Protein AF-A0A3B8NHI1-F1 (afdb_monomer)

Foldseek 3Di:
DVVVVVVVVVVVVVVVVCVVQCVVPDDDPPWDWDDDDVDTDTHSPVVVVVVVVVVVVVVVVVVVVVVVD

pLDDT: mean 74.52, std 10.4, range [49.78, 90.19]

Radius of gyration: 16.77 Å; Cα contacts (8 Å, |Δi|>4): 30; chains: 1; bounding box: 30×24×52 Å

Secondary structure (DSSP, 8-state):
-HHHHHHHHHHHHHHHHHHHTTTTSS--TTSEEEEETTEEEEE-HHHHHHHHHHHHHHHHHHHHHHHH-

Structure (mmCIF, N/CA/C/O backbone):
data_AF-A0A3B8NHI1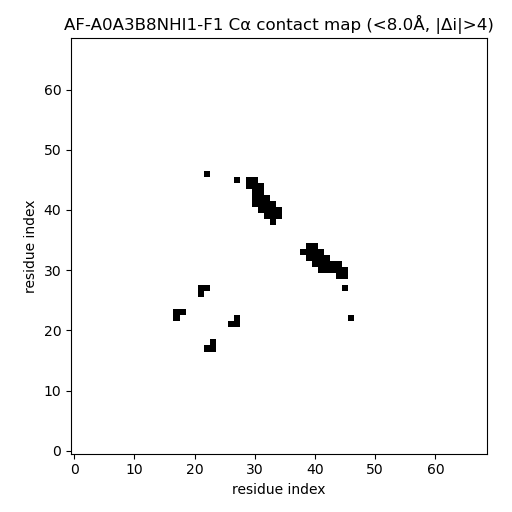-F1
#
_entry.id   AF-A0A3B8NHI1-F1
#
loop_
_atom_site.group_PDB
_atom_site.id
_atom_site.type_symbol
_atom_site.label_atom_id
_atom_site.label_alt_id
_atom_site.label_comp_id
_atom_site.label_asym_id
_atom_site.label_entity_id
_atom_site.label_seq_id
_atom_site.pdbx_PDB_ins_code
_atom_site.Cartn_x
_atom_site.Cartn_y
_atom_site.Cartn_z
_atom_site.occupancy
_atom_site.B_iso_or_equiv
_atom_site.auth_seq_id
_atom_site.auth_comp_id
_atom_site.auth_asym_id
_atom_site.auth_atom_id
_atom_site.pdbx_PDB_model_num
ATOM 1 N N . MET A 1 1 ? 14.699 11.423 -18.063 1.00 61.84 1 MET A N 1
ATOM 2 C CA . MET A 1 1 ? 13.634 12.328 -17.573 1.00 61.84 1 MET A CA 1
ATOM 3 C C . MET A 1 1 ? 12.223 11.754 -17.741 1.00 61.84 1 MET A C 1
ATOM 5 O O . MET A 1 1 ? 11.487 11.752 -16.768 1.00 61.84 1 MET A O 1
ATOM 9 N N . ILE A 1 2 ? 11.858 11.166 -18.888 1.00 76.44 2 ILE A N 1
ATOM 10 C CA . ILE A 1 2 ? 10.493 10.643 -19.149 1.00 76.44 2 ILE A CA 1
ATOM 11 C C . ILE A 1 2 ? 10.023 9.535 -18.181 1.00 76.44 2 ILE A C 1
ATOM 13 O O . ILE A 1 2 ? 8.868 9.533 -17.767 1.00 76.44 2 ILE A O 1
ATOM 17 N N . ARG A 1 3 ? 10.919 8.639 -17.739 1.00 77.00 3 ARG A N 1
ATOM 18 C CA . ARG A 1 3 ? 10.592 7.547 -16.793 1.00 77.00 3 ARG A CA 1
ATOM 19 C C . ARG A 1 3 ? 10.012 8.040 -15.459 1.00 77.00 3 ARG A C 1
ATOM 21 O O . ARG A 1 3 ? 9.164 7.374 -14.878 1.00 77.00 3 ARG A O 1
ATOM 28 N N . PHE A 1 4 ? 10.442 9.216 -15.005 1.00 73.88 4 PHE A N 1
ATOM 29 C CA . PHE A 1 4 ? 9.969 9.814 -13.757 1.00 73.88 4 PHE A CA 1
ATOM 30 C C . PHE A 1 4 ? 8.553 10.387 -13.903 1.00 73.88 4 PHE A C 1
ATOM 32 O O . PHE A 1 4 ? 7.724 10.210 -13.018 1.00 73.88 4 PHE A O 1
ATOM 39 N N . GLY A 1 5 ? 8.256 11.003 -15.053 1.00 79.56 5 GLY A N 1
ATOM 40 C CA . GLY A 1 5 ? 6.916 11.506 -15.365 1.00 79.56 5 GLY A CA 1
ATOM 41 C C . GLY A 1 5 ? 5.887 10.380 -15.465 1.00 79.56 5 GLY A C 1
ATOM 42 O O . GLY A 1 5 ? 4.811 10.477 -14.886 1.00 79.56 5 GLY A O 1
ATOM 43 N N . VAL A 1 6 ? 6.249 9.270 -16.114 1.00 79.69 6 VAL A N 1
ATOM 44 C CA . VAL A 1 6 ? 5.377 8.087 -16.200 1.00 79.69 6 VAL A CA 1
ATOM 45 C C . VAL A 1 6 ? 5.124 7.482 -14.815 1.00 79.69 6 VAL A C 1
ATOM 47 O O . VAL A 1 6 ? 3.978 7.187 -14.484 1.00 79.69 6 VAL A O 1
ATOM 50 N N . ALA A 1 7 ? 6.155 7.359 -13.971 1.00 76.56 7 ALA A N 1
ATOM 51 C CA . ALA A 1 7 ? 5.994 6.870 -12.601 1.00 76.56 7 ALA A CA 1
ATOM 52 C C . ALA A 1 7 ? 5.056 7.766 -11.770 1.00 76.56 7 ALA A C 1
ATOM 54 O O . ALA A 1 7 ? 4.182 7.258 -11.070 1.00 76.56 7 ALA A O 1
ATOM 55 N N . LEU A 1 8 ? 5.184 9.091 -11.894 1.00 82.25 8 LEU A N 1
ATOM 56 C CA . LEU A 1 8 ? 4.333 10.051 -11.190 1.00 82.25 8 LEU A CA 1
ATOM 57 C C . LEU A 1 8 ? 2.859 9.939 -11.615 1.00 82.25 8 LEU A C 1
ATOM 59 O O . LEU A 1 8 ? 1.972 9.964 -10.764 1.00 82.25 8 LEU A O 1
ATOM 63 N N . VAL A 1 9 ? 2.594 9.770 -12.915 1.00 84.31 9 VAL A N 1
ATOM 64 C CA . VAL A 1 9 ? 1.231 9.578 -13.441 1.00 84.31 9 VAL A CA 1
ATOM 65 C C . VAL A 1 9 ? 0.622 8.281 -12.910 1.00 84.31 9 VAL A C 1
ATOM 67 O O . VAL A 1 9 ? -0.523 8.289 -12.464 1.00 84.31 9 VAL A O 1
ATOM 70 N N . ILE A 1 10 ? 1.385 7.185 -12.889 1.00 80.12 10 ILE A N 1
ATOM 71 C CA . ILE A 1 10 ? 0.915 5.899 -12.35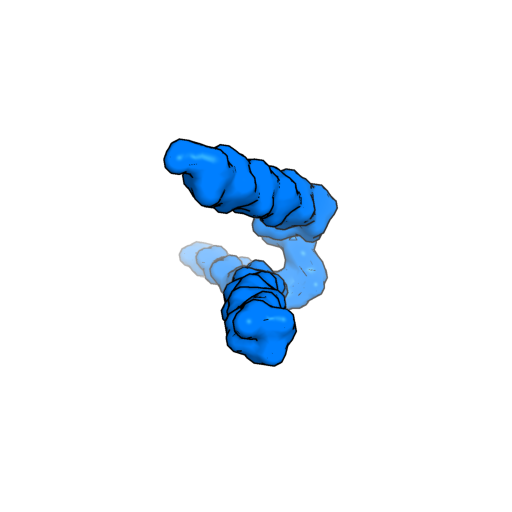3 1.00 80.12 10 ILE A CA 1
ATOM 72 C C . ILE A 1 10 ? 0.571 6.032 -10.865 1.00 80.12 10 ILE A C 1
ATOM 74 O O . ILE A 1 10 ? -0.516 5.632 -10.455 1.00 80.12 10 ILE A O 1
ATOM 78 N N . VAL A 1 11 ? 1.447 6.651 -10.067 1.00 78.38 11 VAL A N 1
ATOM 79 C CA . VAL A 1 11 ? 1.193 6.895 -8.637 1.00 78.38 11 VAL A CA 1
ATOM 80 C C . VAL A 1 11 ? -0.046 7.772 -8.439 1.00 78.38 11 VAL A C 1
ATOM 82 O O . VAL A 1 11 ? -0.886 7.449 -7.605 1.00 78.38 11 VAL A O 1
ATOM 85 N N . GLY A 1 12 ? -0.215 8.833 -9.233 1.00 80.94 12 GLY A N 1
ATOM 86 C CA . GLY A 1 12 ? -1.389 9.707 -9.169 1.00 80.94 12 GLY A CA 1
ATOM 87 C C . GLY A 1 12 ? -2.701 8.995 -9.519 1.00 80.94 12 GLY A C 1
ATOM 88 O O . GLY A 1 12 ? -3.705 9.182 -8.832 1.00 80.94 12 GLY A O 1
ATOM 89 N N . VAL A 1 13 ? -2.694 8.132 -10.539 1.00 79.44 13 VAL A N 1
ATOM 90 C CA . VAL A 1 13 ? -3.863 7.326 -10.933 1.00 79.44 13 VAL A CA 1
ATOM 91 C C . VAL A 1 13 ? -4.207 6.297 -9.858 1.00 79.44 13 VAL A C 1
ATOM 93 O O . VAL A 1 13 ? -5.376 6.163 -9.498 1.00 79.44 13 VAL A O 1
ATOM 96 N N . VAL A 1 14 ? -3.202 5.625 -9.291 1.00 73.94 14 VAL A N 1
ATOM 97 C CA . VAL A 1 14 ? -3.379 4.709 -8.156 1.00 73.94 14 VAL A CA 1
ATOM 98 C C . VAL A 1 14 ? -3.984 5.461 -6.969 1.00 73.94 14 VAL A C 1
ATOM 100 O O . VAL A 1 14 ? -4.983 5.016 -6.416 1.00 73.94 14 VAL A O 1
AT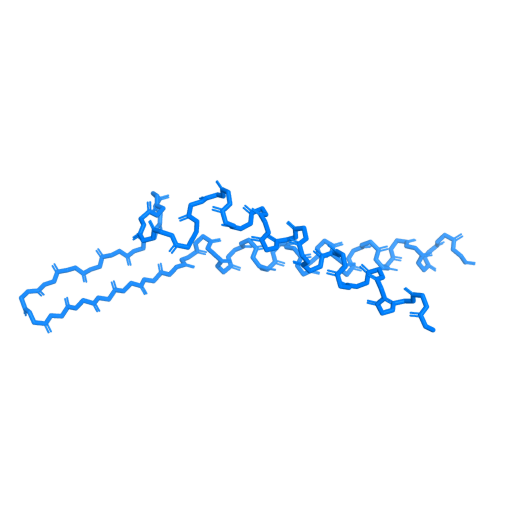OM 103 N N . PHE A 1 15 ? -3.477 6.648 -6.634 1.00 71.25 15 PHE A N 1
ATOM 104 C CA . PHE A 1 15 ? -3.993 7.460 -5.530 1.00 71.25 15 PHE A CA 1
ATOM 105 C C . PHE A 1 15 ? -5.449 7.914 -5.746 1.00 71.25 15 PHE A C 1
ATOM 107 O O . PHE A 1 15 ? -6.260 7.877 -4.820 1.00 71.25 15 PHE A O 1
ATOM 114 N N . LEU A 1 16 ? -5.818 8.290 -6.976 1.00 74.12 16 LEU A N 1
ATOM 115 C CA . LEU A 1 16 ? -7.199 8.620 -7.354 1.00 74.12 16 LEU A CA 1
ATOM 116 C C . LEU A 1 16 ? -8.137 7.411 -7.260 1.00 74.12 16 LEU A C 1
ATOM 118 O O . LEU A 1 16 ? -9.257 7.549 -6.768 1.00 74.12 16 LEU A O 1
ATOM 122 N N . LEU A 1 17 ? -7.685 6.235 -7.699 1.00 66.62 17 LEU A N 1
ATOM 123 C CA . LEU A 1 17 ? -8.438 4.986 -7.581 1.00 66.62 17 LEU A CA 1
ATOM 124 C C . LEU A 1 17 ? -8.632 4.598 -6.110 1.00 66.62 17 LEU A C 1
ATOM 126 O O . LEU A 1 17 ? -9.761 4.318 -5.719 1.00 66.62 17 LEU A O 1
ATOM 130 N N . LEU A 1 18 ? -7.583 4.694 -5.283 1.00 64.06 18 LEU A N 1
ATOM 131 C CA . LEU A 1 18 ? -7.649 4.465 -3.832 1.00 64.06 18 LEU A CA 1
ATOM 132 C C . LEU A 1 18 ? -8.603 5.443 -3.129 1.00 64.06 18 LEU A C 1
ATOM 134 O O . LEU A 1 18 ? -9.333 5.064 -2.215 1.00 64.06 18 LEU A O 1
ATOM 138 N N . LYS A 1 19 ? -8.638 6.708 -3.562 1.00 63.12 19 LYS A N 1
ATOM 139 C CA . LYS A 1 19 ? -9.602 7.688 -3.047 1.00 63.12 19 LYS A CA 1
ATOM 140 C C . LYS A 1 19 ? -11.039 7.325 -3.444 1.00 63.12 19 LYS A C 1
ATOM 142 O O . LYS A 1 19 ? -11.959 7.512 -2.652 1.00 63.12 19 LYS A O 1
ATOM 147 N N . ARG A 1 20 ? -11.242 6.805 -4.660 1.00 61.88 20 ARG A N 1
ATOM 148 C CA . ARG A 1 20 ? -12.565 6.463 -5.210 1.00 61.88 20 ARG A CA 1
ATOM 149 C C . ARG A 1 20 ? -13.146 5.172 -4.629 1.00 61.88 20 ARG A C 1
ATOM 151 O O . ARG A 1 20 ? -14.363 5.052 -4.562 1.00 61.88 20 ARG A O 1
ATOM 158 N N . THR A 1 21 ? -12.311 4.243 -4.168 1.00 59.22 21 THR A N 1
ATOM 159 C CA . THR A 1 21 ? -12.746 3.002 -3.502 1.00 59.22 21 THR A CA 1
ATOM 160 C C . THR A 1 21 ? -13.161 3.200 -2.040 1.00 59.22 21 THR A C 1
ATOM 162 O O . THR A 1 21 ? -13.463 2.224 -1.363 1.00 59.22 21 THR A O 1
ATOM 165 N N . GLY A 1 22 ? -13.181 4.438 -1.525 1.00 56.22 22 GLY A N 1
ATOM 166 C CA . GLY A 1 22 ? -13.565 4.727 -0.136 1.00 56.22 22 GLY A CA 1
ATOM 167 C C . GLY A 1 22 ? -12.501 4.354 0.902 1.00 56.22 22 GLY A C 1
ATOM 168 O O . GLY A 1 22 ? -12.737 4.510 2.095 1.00 56.22 22 GLY A O 1
ATOM 169 N N . LEU A 1 23 ? -11.313 3.924 0.457 1.00 55.78 23 LEU A N 1
ATOM 170 C CA . LEU A 1 23 ? -10.207 3.432 1.295 1.00 55.78 23 LEU A CA 1
ATOM 171 C C . LEU A 1 23 ? -9.659 4.483 2.272 1.00 55.78 23 LEU A C 1
ATOM 173 O O . LEU A 1 23 ? -9.065 4.151 3.290 1.00 55.78 23 LEU A O 1
ATOM 177 N N . VAL A 1 24 ? -9.866 5.760 1.952 1.00 54.19 24 VAL A N 1
ATOM 178 C CA . VAL A 1 24 ? -9.411 6.904 2.753 1.00 54.19 24 VAL A CA 1
ATOM 179 C C . VAL A 1 24 ? -10.473 7.346 3.773 1.00 54.19 24 VAL A C 1
ATOM 181 O O . VAL A 1 24 ? -10.155 8.081 4.701 1.00 54.19 24 VAL A O 1
ATOM 184 N N . LEU A 1 25 ? -11.725 6.886 3.649 1.00 49.78 25 LEU A N 1
ATOM 185 C CA . LEU A 1 25 ? -12.848 7.319 4.489 1.00 49.78 25 LEU A CA 1
ATOM 186 C C . LEU A 1 25 ? -13.447 6.150 5.294 1.00 49.78 25 LEU A C 1
ATOM 188 O O . LEU A 1 25 ? -14.629 5.832 5.231 1.00 49.78 25 LEU A O 1
ATOM 192 N N . GLY A 1 26 ? -12.593 5.520 6.096 1.00 50.19 26 GLY A N 1
ATOM 193 C CA . GLY A 1 26 ? -12.950 5.037 7.431 1.00 50.19 26 GLY A CA 1
ATOM 194 C C . GLY A 1 26 ? -13.760 3.749 7.584 1.00 50.19 26 GLY A C 1
ATOM 195 O O . GLY A 1 26 ? -13.709 3.199 8.678 1.00 50.19 26 GLY A O 1
ATOM 196 N N . ARG A 1 27 ? -14.485 3.234 6.580 1.00 56.25 27 ARG A N 1
ATOM 197 C CA . ARG A 1 27 ? -15.252 1.973 6.719 1.00 56.25 27 ARG A CA 1
ATOM 198 C C . ARG A 1 27 ? -15.429 1.251 5.379 1.00 56.25 27 ARG A C 1
ATOM 200 O O . ARG A 1 27 ? -16.480 1.376 4.752 1.00 56.25 27 ARG A O 1
ATOM 207 N N . LEU A 1 28 ? -14.436 0.471 4.941 1.00 54.69 28 LEU A N 1
ATOM 208 C CA . LEU A 1 28 ? -14.706 -0.566 3.938 1.00 54.69 28 LEU A CA 1
ATOM 209 C C . LEU A 1 28 ? -15.347 -1.785 4.619 1.00 54.69 28 LEU A C 1
ATOM 211 O O . LEU A 1 28 ? -14.868 -2.204 5.675 1.00 54.69 28 LEU A O 1
ATOM 215 N N . PRO A 1 29 ? -16.395 -2.394 4.031 1.00 52.12 29 PRO A N 1
ATOM 216 C CA . PRO A 1 29 ? -16.894 -3.682 4.496 1.00 52.12 29 PRO A CA 1
ATOM 217 C C . PRO A 1 29 ? -15.776 -4.725 4.334 1.00 52.12 29 PRO A C 1
ATOM 219 O O . PRO A 1 29 ? -15.419 -5.087 3.216 1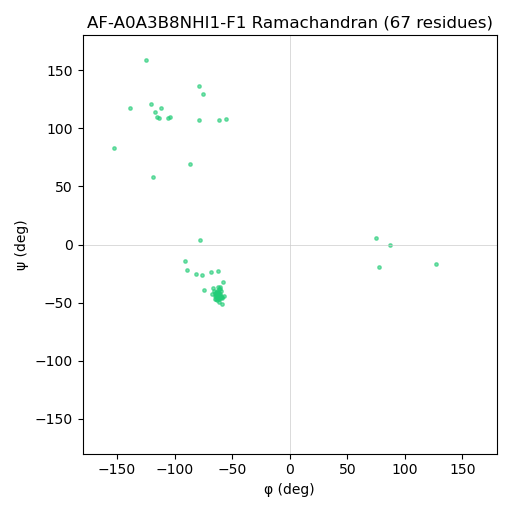.00 52.12 29 PRO A O 1
ATOM 222 N N . GLY A 1 30 ? -15.178 -5.150 5.450 1.00 61.72 30 GLY A N 1
ATOM 223 C CA . GLY A 1 30 ? -14.017 -6.050 5.480 1.00 61.72 30 GLY A CA 1
ATOM 224 C C . GLY A 1 30 ? -12.826 -5.537 6.299 1.00 61.72 30 GLY A C 1
ATOM 225 O O . GLY A 1 30 ? -11.979 -6.343 6.678 1.00 61.72 30 GLY A O 1
ATOM 226 N N . ASP A 1 31 ? -12.772 -4.240 6.624 1.00 68.38 31 ASP A N 1
ATOM 227 C CA . ASP A 1 31 ? -11.805 -3.726 7.599 1.00 68.38 31 ASP A CA 1
ATOM 228 C C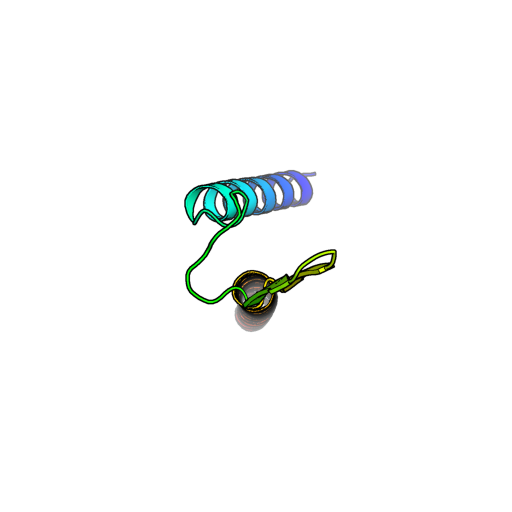 . ASP A 1 31 ? -12.248 -4.111 9.015 1.00 68.38 31 ASP A C 1
ATOM 230 O O . ASP A 1 31 ? -13.402 -3.909 9.407 1.00 68.38 31 ASP A O 1
ATOM 234 N N . ILE A 1 32 ? -11.331 -4.689 9.792 1.00 68.50 32 ILE A N 1
ATOM 235 C CA . ILE A 1 32 ? -11.628 -5.119 11.159 1.00 68.50 32 ILE A CA 1
ATOM 236 C C . ILE A 1 32 ? -11.598 -3.870 12.037 1.00 68.50 32 ILE A C 1
ATOM 238 O O . ILE A 1 32 ? -10.531 -3.316 12.308 1.00 68.50 32 ILE A O 1
ATOM 242 N N . VAL A 1 33 ? -12.781 -3.426 12.459 1.00 71.88 33 VAL A N 1
ATOM 243 C CA . VAL A 1 33 ? -12.955 -2.335 13.421 1.00 71.88 33 VAL A CA 1
ATOM 244 C C . VAL A 1 33 ? -13.369 -2.940 14.750 1.00 71.88 33 VAL A C 1
ATOM 246 O O . VAL A 1 33 ? -14.477 -3.454 14.890 1.00 71.88 33 VAL A O 1
ATOM 249 N N . ILE A 1 34 ? -12.460 -2.903 15.721 1.00 73.81 34 ILE A N 1
ATOM 250 C CA . ILE A 1 34 ? -12.748 -3.301 17.097 1.00 73.81 34 ILE A CA 1
ATOM 251 C C . ILE A 1 34 ? -12.888 -2.018 17.902 1.00 73.81 34 ILE A C 1
ATOM 253 O O . ILE A 1 34 ? -11.910 -1.305 18.127 1.00 73.81 34 ILE A O 1
ATOM 257 N N . GLU A 1 35 ? -14.118 -1.738 18.313 1.00 77.69 35 GLU A N 1
ATOM 258 C CA . GLU A 1 35 ? -14.488 -0.574 19.109 1.00 77.69 35 GLU A CA 1
ATOM 259 C C . GLU A 1 35 ? -14.950 -1.086 20.481 1.00 77.69 35 GLU A C 1
ATOM 261 O O . GLU A 1 35 ? -15.965 -1.774 20.597 1.00 77.69 35 GLU A O 1
ATOM 266 N N . ARG A 1 36 ? -14.137 -0.846 21.514 1.00 80.50 36 ARG A N 1
ATOM 267 C CA . ARG A 1 36 ? -14.437 -1.143 22.924 1.00 80.50 36 ARG A CA 1
ATOM 268 C C . ARG A 1 36 ? -14.270 0.128 23.749 1.00 80.50 36 ARG A C 1
ATOM 270 O O . ARG A 1 36 ? -13.554 1.036 23.336 1.00 80.50 36 ARG A O 1
ATOM 277 N N . GLU A 1 37 ? -14.890 0.188 24.926 1.00 79.69 37 GLU A N 1
ATOM 278 C CA . GLU A 1 37 ? -14.719 1.317 25.849 1.00 79.69 37 GLU A CA 1
ATOM 279 C C . GLU A 1 37 ? -13.224 1.535 26.157 1.00 79.69 37 GLU A C 1
ATOM 281 O O . GLU A 1 37 ? -12.580 0.708 26.801 1.00 79.69 37 GLU A O 1
ATOM 286 N N . GLY A 1 38 ? -12.652 2.618 25.616 1.00 83.25 38 GLY A N 1
ATOM 287 C CA . GLY A 1 38 ? -11.235 2.977 25.751 1.00 83.25 38 GLY A CA 1
ATOM 288 C C . GLY A 1 38 ? -10.266 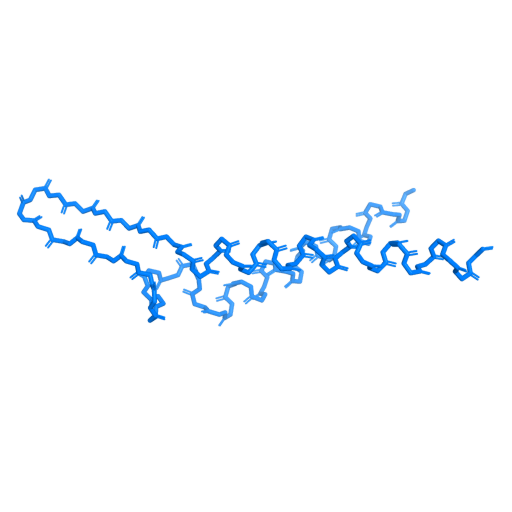2.372 24.721 1.00 83.25 38 GLY A C 1
ATOM 289 O O . GLY A 1 38 ? -9.077 2.677 24.787 1.00 83.25 38 GLY A O 1
ATOM 290 N N . PHE A 1 39 ? -10.720 1.554 23.762 1.00 75.31 39 PHE A N 1
ATOM 291 C CA . PHE A 1 39 ? -9.846 0.935 22.755 1.00 75.31 39 PHE A CA 1
ATOM 292 C C . PHE A 1 39 ? -10.480 0.932 21.360 1.00 75.31 39 PHE A C 1
ATOM 294 O O . PHE A 1 39 ? -11.496 0.277 21.125 1.00 75.31 39 PHE A O 1
ATOM 301 N N . HIS A 1 40 ? -9.831 1.624 20.422 1.00 79.38 40 HIS A N 1
ATOM 302 C CA . HIS A 1 40 ? -10.197 1.647 19.007 1.00 79.38 40 HIS A CA 1
ATOM 303 C C . HIS A 1 40 ? -9.050 1.053 18.185 1.00 79.38 40 HIS A C 1
ATOM 305 O O . HIS A 1 40 ? -7.967 1.635 18.121 1.00 79.38 40 HIS A O 1
ATOM 311 N N . PHE A 1 41 ? -9.280 -0.096 17.550 1.00 76.94 41 PHE A N 1
ATOM 312 C CA . PHE A 1 41 ? -8.319 -0.720 16.640 1.00 76.94 41 PHE A CA 1
ATOM 313 C C . PHE A 1 41 ? -8.923 -0.867 15.247 1.00 76.94 41 PHE A C 1
ATOM 315 O O . PHE A 1 41 ? -9.950 -1.524 15.073 1.00 76.94 41 PHE A O 1
ATOM 322 N N . TRP A 1 42 ? -8.269 -0.252 14.262 1.00 72.88 42 TRP A N 1
ATOM 323 C CA . TRP A 1 42 ? -8.627 -0.320 12.848 1.00 72.88 42 TRP A CA 1
ATOM 324 C C . TRP A 1 42 ? -7.550 -1.103 12.098 1.00 72.88 42 TRP A C 1
ATOM 326 O O . TRP A 1 42 ? -6.391 -0.685 12.070 1.00 72.88 42 TRP A O 1
ATOM 336 N N . PHE A 1 43 ? -7.925 -2.240 11.503 1.00 77.75 43 PHE A N 1
ATOM 337 C CA . PHE A 1 43 ? -7.015 -3.062 10.706 1.00 77.75 43 PHE A CA 1
ATOM 338 C C . PHE A 1 43 ? -7.451 -3.116 9.234 1.00 77.75 43 PHE A C 1
ATOM 340 O O . PHE A 1 43 ? -8.455 -3.764 8.912 1.00 77.75 43 PHE A O 1
ATOM 347 N N . PRO A 1 44 ? -6.695 -2.469 8.329 1.00 73.75 44 PRO A N 1
ATOM 348 C CA . PRO A 1 44 ? -7.084 -2.308 6.934 1.00 73.75 44 PRO A CA 1
ATOM 349 C 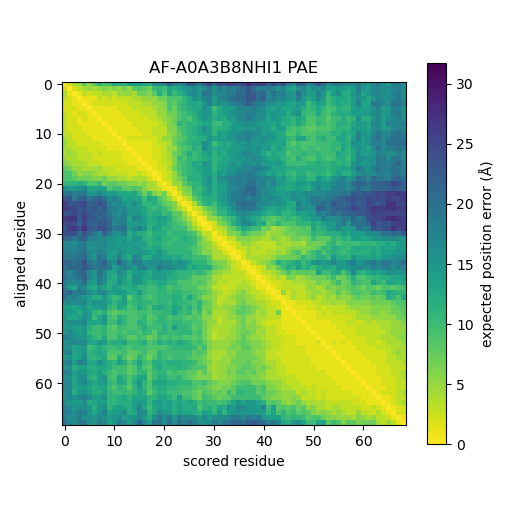C . PRO A 1 44 ? -6.661 -3.487 6.051 1.00 73.75 44 PRO A C 1
ATOM 351 O O . PRO A 1 44 ? -5.776 -3.366 5.198 1.00 73.75 44 PRO A O 1
ATOM 354 N N . VAL A 1 45 ? -7.294 -4.645 6.250 1.00 74.81 45 VAL A N 1
ATOM 355 C CA . VAL A 1 45 ? -6.978 -5.897 5.532 1.00 74.81 45 VAL A CA 1
ATOM 356 C C . VAL A 1 45 ? -7.087 -5.714 4.018 1.00 74.81 45 VAL A C 1
ATOM 358 O O . VAL A 1 45 ? -6.213 -6.146 3.262 1.00 74.81 45 VAL A O 1
ATOM 361 N N . VAL A 1 46 ? -8.155 -5.050 3.572 1.00 70.88 46 VAL A N 1
ATOM 362 C CA . VAL A 1 46 ? -8.453 -4.867 2.146 1.00 70.88 46 VAL A CA 1
ATOM 363 C C . VAL A 1 46 ? -7.392 -3.987 1.492 1.00 70.88 46 VAL A C 1
ATOM 365 O O . VAL A 1 46 ? -6.914 -4.287 0.399 1.00 70.88 46 VAL A O 1
ATOM 368 N N . SER A 1 47 ? -6.949 -2.946 2.194 1.00 72.69 47 SER A N 1
ATOM 369 C CA . SER A 1 47 ? -5.886 -2.054 1.733 1.00 72.69 47 SER A CA 1
ATOM 370 C C . SER A 1 47 ? -4.572 -2.796 1.518 1.00 72.69 47 SER A C 1
ATOM 372 O O . SER A 1 47 ? -3.941 -2.645 0.471 1.00 72.69 47 SER A O 1
ATOM 374 N N . CYS A 1 48 ? -4.178 -3.645 2.469 1.00 78.25 48 CYS A N 1
ATOM 375 C CA . CYS A 1 48 ? -2.962 -4.448 2.355 1.00 78.25 48 CYS A CA 1
ATOM 376 C C . CYS A 1 48 ? -3.026 -5.426 1.170 1.00 78.25 48 CYS A C 1
ATOM 378 O O . CYS A 1 48 ? -2.053 -5.550 0.423 1.00 78.25 48 CYS A O 1
ATOM 380 N N . LEU A 1 49 ? -4.178 -6.070 0.956 1.00 80.25 49 LEU A N 1
ATOM 381 C CA . LEU A 1 49 ? -4.412 -6.971 -0.178 1.00 80.25 49 LEU A CA 1
ATOM 382 C C . LEU A 1 49 ? -4.300 -6.253 -1.525 1.00 80.25 49 LEU A C 1
ATOM 384 O O . LEU A 1 49 ? -3.625 -6.741 -2.432 1.00 80.25 49 LEU A O 1
ATOM 388 N N . VAL A 1 50 ? -4.921 -5.079 -1.649 1.00 75.94 50 VAL A N 1
ATOM 389 C CA . VAL A 1 50 ? -4.874 -4.278 -2.879 1.00 75.94 50 VAL A CA 1
ATOM 390 C C . VAL A 1 50 ? -3.446 -3.835 -3.179 1.00 75.94 50 VAL A C 1
ATOM 392 O O . VAL A 1 50 ? -2.973 -4.018 -4.300 1.00 75.94 50 VAL A O 1
ATOM 395 N N . VAL A 1 51 ? -2.731 -3.301 -2.185 1.00 79.81 51 VAL A N 1
ATOM 396 C CA . VAL A 1 51 ? -1.333 -2.878 -2.355 1.00 79.81 51 VAL A CA 1
ATOM 397 C C . VAL A 1 51 ? -0.459 -4.053 -2.796 1.00 79.81 51 VAL A C 1
ATOM 399 O O . VAL A 1 51 ? 0.311 -3.914 -3.745 1.00 79.81 51 VAL A O 1
ATOM 402 N N . SER A 1 52 ? -0.615 -5.221 -2.168 1.00 83.56 52 SER A N 1
ATOM 403 C CA . SER A 1 52 ? 0.108 -6.434 -2.555 1.00 83.56 52 SER A CA 1
ATOM 404 C C . SER A 1 52 ? -0.182 -6.830 -4.007 1.00 83.56 52 SER A C 1
ATOM 406 O O . SER A 1 52 ? 0.753 -6.967 -4.796 1.00 83.56 52 SER A O 1
ATOM 408 N N . GLY A 1 53 ? -1.459 -6.914 -4.396 1.00 84.06 53 GLY A N 1
ATOM 409 C CA . GLY A 1 53 ? -1.862 -7.268 -5.758 1.00 84.06 53 GLY A CA 1
ATOM 410 C C . GLY A 1 53 ? -1.336 -6.295 -6.816 1.00 84.06 53 GLY A C 1
ATOM 411 O O . GLY A 1 53 ? -0.871 -6.725 -7.872 1.00 84.06 53 GLY A O 1
ATOM 412 N N . VAL A 1 54 ? -1.335 -4.990 -6.524 1.00 81.50 54 VAL A N 1
ATOM 413 C CA . VAL A 1 54 ? -0.780 -3.963 -7.421 1.00 81.50 54 VAL A CA 1
ATOM 414 C C . VAL A 1 54 ? 0.726 -4.140 -7.594 1.00 81.50 54 VAL A C 1
ATOM 416 O O . VAL A 1 54 ? 1.211 -4.131 -8.723 1.00 81.50 54 VAL A O 1
ATOM 419 N N . ILE A 1 55 ? 1.471 -4.340 -6.504 1.00 85.25 55 ILE A N 1
ATOM 420 C CA . ILE A 1 55 ? 2.921 -4.577 -6.566 1.00 85.25 55 ILE A CA 1
ATOM 421 C C . ILE A 1 55 ? 3.218 -5.825 -7.405 1.00 85.25 55 ILE A C 1
ATOM 423 O O . ILE A 1 55 ? 4.077 -5.789 -8.289 1.00 85.25 55 ILE A O 1
ATOM 427 N N . THR A 1 56 ? 2.472 -6.909 -7.186 1.00 87.19 56 THR A N 1
ATOM 428 C CA . THR A 1 56 ? 2.593 -8.137 -7.978 1.00 87.19 56 THR A CA 1
ATOM 429 C C . THR A 1 56 ? 2.300 -7.886 -9.456 1.00 87.19 56 THR A C 1
ATOM 431 O O . THR A 1 56 ? 3.075 -8.324 -10.304 1.00 87.19 56 THR A O 1
ATOM 434 N N . ALA A 1 57 ? 1.238 -7.145 -9.784 1.00 82.44 57 ALA A N 1
ATOM 435 C CA . ALA A 1 57 ? 0.885 -6.813 -11.163 1.00 82.44 57 ALA A CA 1
ATOM 436 C C . ALA A 1 57 ? 1.974 -5.974 -11.852 1.00 82.44 57 ALA A C 1
ATOM 438 O O . ALA A 1 57 ? 2.335 -6.252 -12.994 1.00 82.44 57 ALA A O 1
ATOM 439 N N . VAL A 1 58 ? 2.557 -4.997 -11.151 1.00 85.62 58 VAL A N 1
ATOM 440 C CA . VAL A 1 58 ? 3.672 -4.188 -11.668 1.00 85.62 58 VAL A CA 1
ATOM 441 C C . VAL A 1 58 ? 4.888 -5.065 -11.970 1.00 85.62 58 VAL A C 1
ATOM 443 O O . VAL A 1 58 ? 5.429 -5.004 -13.075 1.00 85.62 58 VAL A O 1
ATOM 446 N N . PHE A 1 59 ? 5.299 -5.926 -11.034 1.00 88.56 59 PHE A N 1
ATOM 447 C CA . PHE A 1 59 ? 6.408 -6.854 -11.271 1.00 88.56 59 PHE A CA 1
ATOM 448 C C . PHE A 1 59 ? 6.117 -7.842 -12.400 1.00 88.56 59 PHE A C 1
ATOM 450 O O . PHE A 1 59 ? 7.015 -8.159 -13.184 1.00 88.56 59 PHE A O 1
ATOM 457 N N . TRP A 1 60 ? 4.872 -8.301 -12.516 1.00 86.56 60 TRP A N 1
ATOM 458 C CA . TRP A 1 60 ? 4.445 -9.187 -13.589 1.00 86.56 60 TRP A CA 1
ATOM 459 C C . TRP A 1 60 ? 4.555 -8.511 -14.959 1.00 86.56 60 TRP A C 1
ATOM 461 O O . TRP A 1 60 ? 5.164 -9.082 -15.863 1.00 86.56 60 TRP A O 1
ATOM 471 N N . VAL A 1 61 ? 4.080 -7.269 -15.097 1.00 80.38 61 VAL A N 1
ATOM 472 C CA . VAL A 1 61 ? 4.198 -6.490 -16.341 1.00 80.38 61 VAL A CA 1
ATOM 473 C C . VAL A 1 61 ? 5.662 -6.228 -16.698 1.00 80.38 61 VAL A C 1
ATOM 475 O O . VAL A 1 61 ? 6.045 -6.409 -17.850 1.00 80.38 61 VAL A O 1
ATOM 478 N N . ILE A 1 62 ? 6.513 -5.876 -15.728 1.00 88.56 62 ILE A N 1
ATOM 479 C CA . ILE A 1 62 ? 7.959 -5.701 -15.961 1.00 88.56 62 ILE A CA 1
ATOM 480 C C . ILE A 1 62 ? 8.601 -7.017 -16.425 1.00 88.56 62 ILE A C 1
ATOM 482 O O . ILE A 1 62 ? 9.442 -7.027 -17.323 1.00 88.56 62 ILE A O 1
ATOM 486 N N . SER A 1 63 ? 8.215 -8.142 -15.822 1.00 88.94 63 SER A N 1
ATOM 487 C CA . SER A 1 63 ? 8.688 -9.469 -16.220 1.00 88.94 63 SER A CA 1
ATOM 488 C C . SER A 1 63 ? 8.252 -9.835 -17.640 1.00 88.94 63 SER A C 1
ATOM 490 O O . SER A 1 63 ? 9.060 -10.338 -18.419 1.00 88.94 63 SER A O 1
ATOM 492 N N . LEU A 1 64 ? 7.004 -9.527 -17.998 1.00 87.81 64 LEU A N 1
ATOM 493 C CA . LEU A 1 64 ? 6.461 -9.751 -19.333 1.00 87.81 64 LEU A CA 1
ATOM 494 C C . LEU A 1 64 ? 7.181 -8.899 -20.384 1.00 87.81 64 LEU A C 1
ATOM 496 O O . LEU A 1 64 ? 7.581 -9.422 -21.419 1.00 87.81 64 LEU A O 1
ATOM 500 N N . LEU A 1 65 ? 7.417 -7.618 -20.089 1.00 90.19 65 LEU A N 1
ATOM 501 C CA . LEU A 1 65 ? 8.123 -6.706 -20.990 1.00 90.19 65 LEU A CA 1
ATOM 502 C C . LEU A 1 65 ? 9.561 -7.178 -21.263 1.00 90.19 65 LEU A C 1
ATOM 504 O O . LEU A 1 65 ? 10.021 -7.102 -22.394 1.00 90.19 65 LEU A O 1
ATOM 508 N N . ARG A 1 66 ? 10.249 -7.718 -20.244 1.00 89.56 66 ARG A N 1
ATOM 509 C CA . ARG A 1 66 ? 11.595 -8.308 -20.381 1.00 89.56 66 ARG A CA 1
ATOM 510 C C . ARG A 1 66 ? 11.634 -9.600 -21.195 1.00 89.56 66 ARG A C 1
ATOM 512 O O . ARG A 1 66 ? 12.700 -9.958 -21.663 1.00 89.56 66 ARG A O 1
ATOM 519 N N . LYS A 1 67 ? 10.526 -10.338 -21.294 1.00 80.44 67 LYS A N 1
ATOM 520 C CA . LYS A 1 67 ? 10.440 -11.542 -22.139 1.00 80.44 67 LYS A CA 1
ATOM 521 C C . LYS A 1 67 ? 10.187 -11.213 -23.608 1.00 80.44 67 LYS A C 1
ATOM 523 O O . LYS A 1 67 ? 10.463 -12.051 -24.457 1.00 80.44 67 LYS A O 1
ATOM 528 N N . LEU A 1 68 ? 9.576 -10.061 -23.877 1.00 75.19 68 LEU A N 1
ATOM 529 C CA . LEU A 1 68 ? 9.193 -9.632 -25.221 1.00 75.19 68 LEU A CA 1
A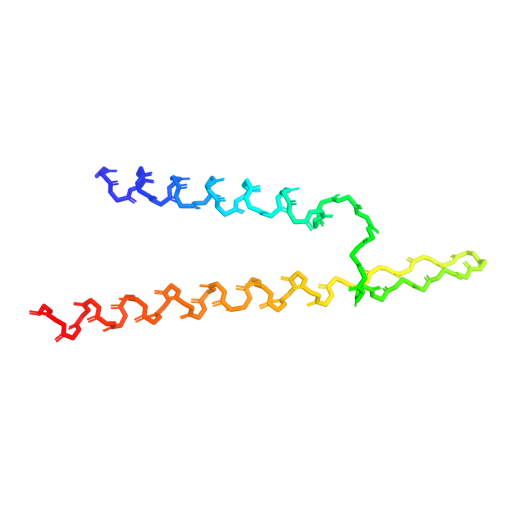TOM 530 C C . LEU A 1 68 ? 10.308 -8.846 -25.935 1.00 75.19 68 LEU A C 1
ATOM 532 O O . LEU A 1 68 ? 10.271 -8.732 -27.157 1.00 75.19 68 LEU A O 1
ATOM 536 N N . LEU A 1 69 ? 11.240 -8.275 -25.163 1.00 67.94 69 LEU A N 1
ATOM 537 C CA . LEU A 1 69 ? 12.408 -7.514 -25.612 1.00 67.94 69 LEU A CA 1
ATOM 538 C C . LEU A 1 69 ? 13.647 -8.413 -25.666 1.00 67.94 69 LEU A C 1
ATOM 540 O O . LEU A 1 69 ? 14.421 -8.270 -26.634 1.00 67.94 69 LEU A O 1
#

Mean pr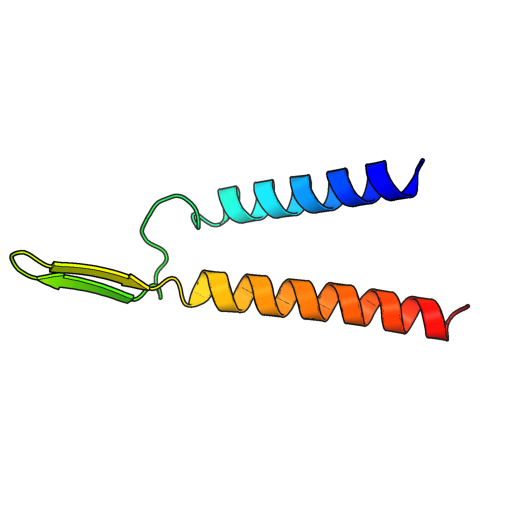edicted aligned error: 10.31 Å

Sequence (69 aa):
MIRFGVALVIVGVVFLLLKRTGLVLGRLPGDIVIEREGFHFWFPVVSCLVVSGVITAVFWVISLLRKLL

Solvent-accessible surface area (backbone atoms only — not comparable to full-atom values): 4192 Å² total; per-residue (Å²): 119,68,72,59,56,53,51,50,53,53,52,53,50,51,51,52,50,44,54,70,71,40,73,79,65,88,70,57,97,74,44,50,70,47,81,51,97,95,43,82,46,81,43,61,54,60,58,54,52,51,54,50,52,50,54,50,50,52,54,48,52,54,52,52,53,65,73,76,106